Protein AF-A0ABD4ZCB4-F1 (afdb_monomer)

Foldseek 3Di:
DDDDDDDADPVNVPDDDDDDPVPDDDDDDDDDDDDPVVVVVVVVVQVPDPDDDDDDDCVCVVVVNPVVVVVVVVVD

Solvent-accessible surface area (backbone atoms only — not comparable to full-atom values): 5437 Å² total; per-residue (Å²): 141,79,92,83,87,85,86,78,57,70,72,68,69,73,52,89,77,93,80,64,75,88,74,65,73,84,79,84,85,87,72,93,76,85,53,70,70,60,51,51,55,54,50,57,58,53,75,70,44,94,80,74,82,86,86,86,59,70,66,41,61,78,65,72,35,59,68,59,50,51,54,51,67,75,76,107

Secondary structure (DSSP, 8-state):
---------HHHHSS-----GGG--PPPPP-----HHHHHHHHHHHHT-SS------HHHHHTT-HHHHHHHHHH-

Structure (mmCIF, N/CA/C/O backbone):
data_AF-A0ABD4ZCB4-F1
#
_entry.id   AF-A0ABD4ZCB4-F1
#
loop_
_atom_site.group_PDB
_atom_site.id
_atom_site.type_symbol
_atom_site.label_atom_id
_atom_site.label_alt_id
_atom_site.label_comp_id
_atom_site.label_asym_id
_atom_site.label_entity_id
_atom_site.label_seq_id
_atom_site.pdbx_PDB_ins_code
_atom_site.Cartn_x
_atom_site.Cartn_y
_atom_site.Cartn_z
_atom_site.occupancy
_atom_site.B_iso_or_equiv
_atom_site.auth_seq_id
_atom_site.auth_comp_id
_atom_site.auth_asym_id
_atom_site.auth_atom_id
_atom_site.pdbx_PDB_model_num
ATOM 1 N N . PRO A 1 1 ? -1.083 -0.362 -5.076 1.00 89.62 1 PRO A N 1
ATOM 2 C CA . PRO A 1 1 ? -0.314 -1.111 -6.101 1.00 89.62 1 PRO A CA 1
ATOM 3 C C . PRO A 1 1 ? -1.167 -1.279 -7.356 1.00 89.62 1 PRO A C 1
ATOM 5 O O . PRO A 1 1 ? -2.372 -1.470 -7.220 1.00 89.62 1 PRO A O 1
ATOM 8 N N . GLY A 1 2 ? -0.578 -1.150 -8.541 1.00 95.06 2 GLY A N 1
ATOM 9 C CA . GLY A 1 2 ? -1.310 -1.231 -9.803 1.00 95.06 2 GLY A CA 1
ATOM 10 C C . GLY A 1 2 ? -0.380 -1.584 -10.962 1.00 95.06 2 GLY A C 1
ATOM 11 O O . GLY A 1 2 ? 0.838 -1.498 -10.796 1.00 95.06 2 GLY A O 1
ATOM 12 N N . PRO A 1 3 ? -0.936 -2.022 -12.100 1.00 96.50 3 PRO A N 1
ATOM 13 C CA . PRO A 1 3 ? -0.144 -2.402 -13.260 1.00 96.50 3 PRO A CA 1
ATOM 14 C C . PRO A 1 3 ? 0.504 -1.181 -13.921 1.00 96.50 3 PRO A C 1
ATOM 16 O O . PRO A 1 3 ? -0.039 -0.077 -13.882 1.00 96.50 3 PRO A O 1
ATOM 19 N N . VAL A 1 4 ? 1.642 -1.414 -14.573 1.00 97.75 4 VAL A N 1
ATOM 20 C CA . VAL A 1 4 ? 2.333 -0.449 -15.435 1.00 97.75 4 VAL A CA 1
ATOM 21 C C . VAL A 1 4 ? 2.633 -1.141 -16.760 1.00 97.75 4 VAL A C 1
ATOM 23 O O . VAL A 1 4 ? 3.060 -2.295 -16.767 1.00 97.75 4 VAL A O 1
ATOM 26 N N . LEU A 1 5 ? 2.398 -0.443 -17.870 1.00 97.25 5 LEU A N 1
ATOM 27 C CA . LEU A 1 5 ? 2.781 -0.878 -19.209 1.00 97.25 5 LEU A CA 1
ATOM 28 C C . LEU A 1 5 ? 3.911 0.025 -19.701 1.00 97.25 5 LEU A C 1
ATOM 30 O O . LEU A 1 5 ? 3.793 1.247 -19.636 1.00 97.25 5 LEU A O 1
ATOM 34 N N . VAL A 1 6 ? 4.982 -0.589 -20.195 1.00 97.25 6 VAL A N 1
ATOM 35 C CA . VAL A 1 6 ? 6.092 0.093 -20.866 1.00 97.25 6 VAL A CA 1
ATOM 36 C C . VAL A 1 6 ? 6.150 -0.448 -22.288 1.00 97.25 6 VAL A C 1
ATOM 38 O O . VAL A 1 6 ? 6.260 -1.658 -22.471 1.00 97.25 6 VAL A O 1
ATOM 41 N N . ASP A 1 7 ? 6.040 0.439 -23.272 1.00 97.50 7 ASP A N 1
ATOM 42 C CA . ASP A 1 7 ? 6.209 0.104 -24.686 1.00 97.50 7 ASP A CA 1
ATOM 43 C C . ASP A 1 7 ? 7.621 0.490 -25.139 1.00 97.50 7 ASP A C 1
ATOM 45 O O . ASP A 1 7 ? 8.131 1.545 -24.758 1.00 97.50 7 ASP A O 1
ATOM 49 N N . LEU A 1 8 ? 8.262 -0.379 -25.919 1.00 97.12 8 LEU A N 1
ATOM 50 C CA . LEU A 1 8 ? 9.665 -0.247 -26.310 1.00 97.12 8 LEU A CA 1
ATOM 51 C C . LEU A 1 8 ? 9.788 -0.321 -27.838 1.00 97.12 8 LEU A C 1
ATOM 53 O O . LEU A 1 8 ? 9.738 -1.418 -28.401 1.00 97.12 8 LEU A O 1
ATOM 57 N N . PRO A 1 9 ? 9.988 0.811 -28.534 1.00 97.81 9 PRO A N 1
ATOM 58 C CA . PRO A 1 9 ? 10.277 0.817 -29.966 1.00 97.81 9 PRO A CA 1
ATOM 59 C C . PRO A 1 9 ? 11.530 -0.003 -30.298 1.00 97.81 9 PRO A C 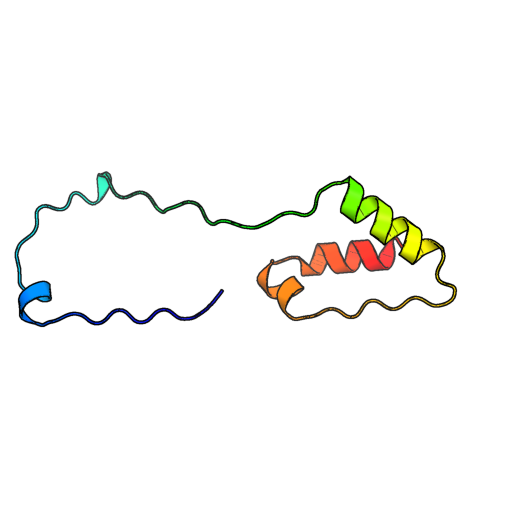1
ATOM 61 O O . PRO A 1 9 ? 12.479 -0.049 -29.514 1.00 97.81 9 PRO A O 1
ATOM 64 N N . PHE A 1 10 ? 11.544 -0.669 -31.454 1.00 97.50 10 PHE A N 1
ATOM 65 C CA . PHE A 1 10 ? 12.634 -1.585 -31.816 1.00 97.50 10 PHE A CA 1
ATOM 66 C C . PHE A 1 10 ? 13.998 -0.887 -31.891 1.00 97.50 10 PHE A C 1
ATOM 68 O O . PHE A 1 10 ? 14.993 -1.419 -31.412 1.00 97.50 10 PHE A O 1
ATOM 75 N N . ASP A 1 11 ? 14.037 0.316 -32.453 1.00 96.25 11 ASP A N 1
ATOM 76 C CA . ASP A 1 11 ? 15.232 1.153 -32.556 1.00 96.25 11 ASP A CA 1
ATOM 77 C C . ASP A 1 11 ? 15.776 1.580 -31.185 1.00 96.25 11 ASP A C 1
ATOM 79 O O . ASP A 1 11 ? 16.988 1.597 -30.989 1.00 96.25 11 ASP A O 1
ATOM 83 N N . VAL A 1 12 ? 14.895 1.840 -30.214 1.00 96.25 12 VAL A N 1
ATOM 84 C CA . VAL A 1 12 ? 15.281 2.152 -28.827 1.00 96.25 12 VAL A CA 1
ATOM 85 C C . VAL A 1 12 ? 15.864 0.925 -28.119 1.00 96.25 12 VAL A C 1
ATOM 87 O O . VAL A 1 12 ? 16.796 1.062 -27.335 1.00 96.25 12 VAL A O 1
ATOM 90 N N . GLN A 1 13 ? 15.350 -0.276 -28.402 1.00 95.75 13 GLN A N 1
ATOM 91 C CA . GLN A 1 13 ? 15.829 -1.517 -27.779 1.00 95.75 13 GLN A CA 1
ATOM 92 C C . GLN A 1 13 ? 17.241 -1.914 -28.225 1.00 95.75 13 GLN A C 1
ATOM 94 O O . GLN A 1 13 ? 17.981 -2.500 -27.441 1.00 95.75 13 GLN A O 1
ATOM 99 N N . VAL A 1 14 ? 17.595 -1.647 -29.486 1.00 96.62 14 VAL A N 1
ATOM 100 C CA . VAL A 1 14 ? 18.883 -2.066 -30.072 1.00 96.62 14 VAL A CA 1
ATOM 101 C C . VAL A 1 14 ? 19.974 -0.999 -29.976 1.00 96.62 14 VAL A C 1
ATOM 103 O O . VAL A 1 14 ? 21.101 -1.246 -30.401 1.00 96.62 14 VAL A O 1
ATOM 106 N N . ALA A 1 15 ? 19.654 0.186 -2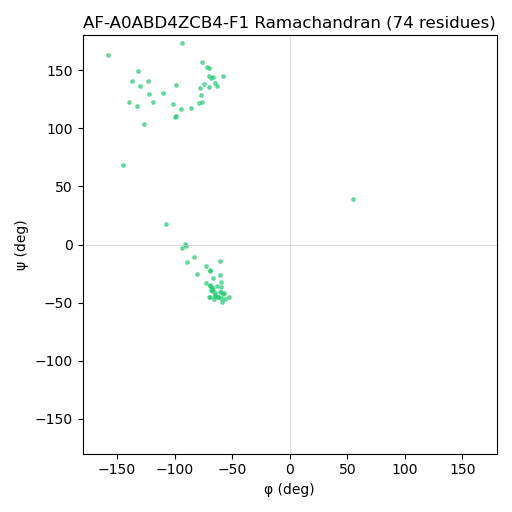9.455 1.00 97.62 15 ALA A N 1
ATOM 107 C CA . ALA A 1 15 ? 20.624 1.253 -29.255 1.00 97.62 15 ALA A CA 1
ATOM 108 C C . ALA A 1 15 ? 21.613 0.896 -28.130 1.00 97.62 15 ALA A C 1
ATOM 110 O O . ALA A 1 15 ? 21.218 0.424 -27.065 1.00 97.62 15 ALA A O 1
ATOM 111 N N . GLU A 1 16 ? 22.904 1.147 -28.353 1.00 97.44 16 GLU A N 1
ATOM 112 C CA . GLU A 1 16 ? 23.927 0.962 -27.320 1.00 97.44 16 GLU A CA 1
ATOM 113 C C . GLU A 1 16 ? 23.848 2.078 -26.271 1.00 97.44 16 GLU A C 1
ATOM 115 O O . GLU A 1 16 ? 23.688 3.256 -26.603 1.00 97.44 16 GLU A O 1
ATOM 120 N N . ILE A 1 17 ? 23.985 1.703 -24.997 1.00 96.88 17 ILE A N 1
ATOM 121 C CA . ILE A 1 17 ? 24.037 2.627 -23.863 1.00 96.88 17 ILE A CA 1
ATOM 122 C C . ILE A 1 17 ? 25.209 2.269 -22.952 1.00 96.88 17 ILE A C 1
ATOM 124 O O . ILE A 1 17 ? 25.567 1.101 -22.806 1.00 96.88 17 ILE A O 1
ATOM 128 N N . GLU A 1 18 ? 25.771 3.277 -22.295 1.00 96.50 18 GLU A N 1
ATOM 129 C CA . GLU A 1 18 ? 26.648 3.070 -21.149 1.00 96.50 18 GLU A CA 1
ATOM 130 C C . GLU A 1 18 ? 25.771 2.957 -19.896 1.00 96.50 18 GLU A C 1
ATOM 132 O O . GLU A 1 18 ? 25.025 3.880 -19.563 1.00 96.50 18 GLU A O 1
ATOM 137 N N . PHE A 1 19 ? 25.808 1.803 -19.231 1.00 96.38 19 PHE A N 1
ATOM 138 C CA . PHE A 1 19 ? 25.047 1.547 -18.012 1.00 96.38 19 PHE A CA 1
ATOM 139 C C . PHE A 1 19 ? 25.909 0.769 -17.021 1.00 96.38 19 PHE A C 1
ATOM 141 O O . PHE A 1 19 ? 26.382 -0.324 -17.332 1.00 96.38 19 PHE A O 1
ATOM 148 N N . ASP A 1 20 ? 26.084 1.336 -15.830 1.00 96.56 20 ASP A N 1
ATOM 149 C CA . ASP A 1 20 ? 26.773 0.697 -14.714 1.00 96.56 20 ASP A CA 1
ATOM 150 C C . ASP A 1 20 ? 25.734 0.103 -13.741 1.00 96.56 20 ASP A C 1
ATOM 152 O O . ASP A 1 20 ? 25.003 0.862 -13.092 1.00 96.56 20 ASP A O 1
ATOM 156 N N . PRO A 1 21 ? 25.622 -1.235 -13.632 1.00 94.94 21 PRO A N 1
ATOM 157 C CA . PRO A 1 21 ? 24.671 -1.873 -12.730 1.00 94.94 21 PRO A CA 1
ATOM 158 C C . PRO A 1 21 ? 25.027 -1.677 -11.252 1.00 94.94 21 PRO A C 1
ATOM 160 O O . PRO A 1 21 ? 24.126 -1.747 -10.416 1.00 94.94 21 PRO A O 1
ATOM 163 N N . ASP A 1 22 ? 26.291 -1.400 -10.922 1.00 96.69 22 ASP A N 1
ATOM 164 C CA . ASP A 1 22 ? 26.725 -1.182 -9.539 1.00 96.69 22 ASP A CA 1
ATOM 165 C C . ASP A 1 22 ? 26.242 0.178 -9.007 1.00 96.69 22 ASP A C 1
ATOM 167 O O . ASP A 1 22 ? 26.139 0.381 -7.798 1.00 96.69 22 ASP A O 1
ATOM 171 N N . MET A 1 23 ? 25.878 1.092 -9.913 1.00 95.94 23 MET A N 1
ATOM 172 C CA . MET A 1 23 ? 25.305 2.405 -9.606 1.00 95.94 23 MET A CA 1
ATOM 173 C C . MET A 1 23 ? 23.771 2.396 -9.517 1.00 95.94 23 MET A C 1
ATOM 175 O O . MET A 1 23 ? 23.160 3.438 -9.266 1.00 95.94 23 MET A O 1
ATOM 179 N N . TYR A 1 24 ? 23.119 1.254 -9.750 1.00 96.38 24 TYR A N 1
ATOM 180 C CA . TYR A 1 24 ? 21.664 1.166 -9.688 1.00 96.38 24 TYR A CA 1
ATOM 181 C C . TYR A 1 24 ? 21.160 1.145 -8.240 1.00 96.38 24 TYR A C 1
ATOM 183 O O . TYR A 1 24 ? 21.451 0.227 -7.473 1.00 96.38 24 TYR A O 1
ATOM 191 N N . GLU A 1 25 ? 20.291 2.099 -7.902 1.00 96.56 25 GLU A N 1
ATOM 192 C CA . GLU A 1 25 ? 19.575 2.119 -6.627 1.00 96.56 25 GLU A CA 1
ATOM 193 C C . GLU A 1 25 ? 18.050 2.136 -6.837 1.00 96.56 25 GLU A C 1
ATOM 195 O O . GLU A 1 25 ? 17.529 2.977 -7.580 1.00 96.56 25 GLU A O 1
ATOM 200 N N . PRO A 1 26 ? 17.291 1.244 -6.167 1.00 96.56 26 PRO A N 1
ATOM 201 C CA . PRO A 1 26 ? 15.837 1.309 -6.171 1.00 96.56 26 PRO A CA 1
ATOM 202 C C . PRO A 1 26 ? 15.325 2.594 -5.517 1.00 96.56 26 PRO A C 1
ATOM 204 O O . PRO A 1 26 ? 15.750 2.972 -4.424 1.00 96.56 26 PRO A O 1
ATOM 207 N N . LEU A 1 27 ? 14.329 3.226 -6.138 1.00 96.38 27 LEU A N 1
ATOM 208 C CA . LEU A 1 27 ? 13.661 4.375 -5.532 1.00 96.38 27 LEU A CA 1
ATOM 209 C C . LEU A 1 27 ? 12.873 3.963 -4.274 1.00 96.38 27 LEU A C 1
ATOM 211 O O . LEU A 1 27 ? 12.251 2.894 -4.251 1.00 96.38 27 LEU A O 1
ATOM 215 N N . PRO A 1 28 ? 12.826 4.822 -3.239 1.00 95.81 28 PRO A N 1
ATOM 216 C CA . PRO A 1 28 ? 12.043 4.550 -2.043 1.00 95.81 28 PRO A CA 1
ATOM 217 C C . PRO A 1 28 ? 10.543 4.505 -2.361 1.00 95.81 28 PRO A C 1
ATOM 219 O O . PRO A 1 28 ? 10.006 5.339 -3.093 1.00 95.81 28 PRO A O 1
ATOM 222 N N . VAL A 1 29 ? 9.837 3.548 -1.757 1.00 95.81 29 VAL A N 1
ATOM 223 C CA . VAL A 1 29 ? 8.382 3.420 -1.908 1.00 95.81 29 VAL A CA 1
ATOM 224 C C . VAL A 1 29 ? 7.677 4.433 -1.011 1.00 95.81 29 VAL A C 1
ATOM 226 O O . VAL A 1 29 ? 7.803 4.390 0.213 1.00 95.81 29 VAL A O 1
ATOM 229 N N . TYR A 1 30 ? 6.867 5.305 -1.606 1.00 96.25 30 TYR A N 1
ATOM 230 C CA . TYR A 1 30 ? 6.026 6.225 -0.848 1.00 96.25 30 TYR A CA 1
ATOM 231 C C . TYR A 1 30 ? 4.788 5.518 -0.280 1.00 96.25 30 TYR A C 1
ATOM 233 O O . TYR A 1 30 ? 4.027 4.875 -1.008 1.00 96.25 30 TYR A O 1
ATOM 241 N N . LYS A 1 31 ? 4.557 5.681 1.026 1.00 95.94 31 LYS A N 1
ATOM 242 C CA . LYS A 1 31 ? 3.337 5.252 1.718 1.00 95.94 31 LYS A CA 1
ATOM 243 C C . LYS A 1 31 ? 2.842 6.403 2.603 1.00 95.94 31 LYS A C 1
ATOM 245 O O . LYS A 1 31 ? 3.584 6.813 3.495 1.00 95.94 31 LYS A O 1
ATOM 250 N N . PRO A 1 32 ? 1.631 6.945 2.388 1.00 96.25 32 PRO A N 1
ATOM 251 C CA . PRO A 1 32 ? 1.083 7.950 3.289 1.00 96.25 32 PRO A CA 1
ATOM 252 C C . PRO A 1 32 ? 0.769 7.320 4.652 1.00 96.25 32 PRO A C 1
ATOM 254 O O . PRO A 1 32 ? 0.315 6.178 4.724 1.00 96.25 32 PRO A O 1
ATOM 257 N N . ALA A 1 33 ? 0.985 8.077 5.725 1.00 97.44 33 ALA A N 1
ATOM 258 C CA . ALA A 1 33 ? 0.695 7.655 7.091 1.00 97.44 33 ALA A CA 1
ATOM 259 C C . ALA A 1 33 ? -0.257 8.647 7.766 1.00 97.44 33 ALA A C 1
ATOM 261 O O . ALA A 1 33 ? -0.138 9.860 7.580 1.00 97.44 33 ALA A O 1
ATOM 262 N N . ALA A 1 34 ? -1.195 8.126 8.555 1.00 97.62 34 ALA A N 1
ATOM 263 C CA . ALA A 1 34 ? -2.049 8.952 9.398 1.00 97.62 34 ALA A CA 1
ATOM 264 C C . ALA A 1 34 ? -1.231 9.565 10.544 1.00 97.62 34 ALA A C 1
ATOM 266 O O . ALA A 1 34 ? -0.320 8.934 11.085 1.00 97.62 34 ALA A O 1
ATOM 267 N N . SER A 1 35 ? -1.572 10.789 10.940 1.00 98.50 35 SER A N 1
ATOM 268 C CA . SER A 1 35 ? -0.993 11.403 12.132 1.00 98.50 35 SER A CA 1
ATOM 269 C C . SER A 1 35 ? -1.607 10.809 13.401 1.00 98.50 35 SER A C 1
ATOM 271 O O 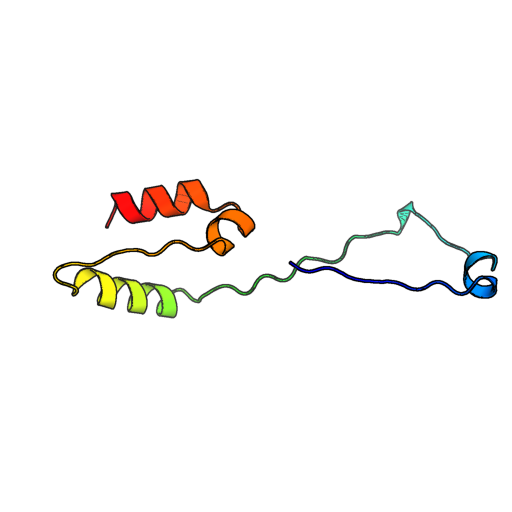. SER A 1 35 ? -2.739 10.323 13.398 1.00 98.50 35 SER A O 1
ATOM 273 N N . ARG A 1 36 ? -0.886 10.904 14.524 1.00 98.06 36 ARG A N 1
ATOM 274 C CA . ARG A 1 36 ? -1.385 10.456 15.834 1.00 98.06 36 ARG A CA 1
ATOM 275 C C . ARG A 1 36 ? -2.755 11.058 16.175 1.00 98.06 36 ARG A C 1
ATOM 277 O O . ARG A 1 36 ? -3.659 10.320 16.543 1.00 98.06 36 ARG A O 1
ATOM 284 N N . MET A 1 37 ? -2.925 12.361 15.949 1.00 98.44 37 MET A N 1
ATOM 285 C CA . MET A 1 37 ? -4.178 13.078 16.209 1.00 98.44 37 MET A CA 1
ATOM 286 C C . MET A 1 37 ? -5.363 12.518 15.402 1.00 98.44 37 MET A C 1
ATOM 288 O O . MET A 1 37 ? -6.488 12.476 15.893 1.00 98.44 37 MET A O 1
ATOM 292 N N . GLN A 1 38 ? -5.133 12.079 14.158 1.00 98.38 38 GLN A N 1
ATOM 293 C CA . GLN A 1 38 ? -6.186 11.466 13.339 1.00 98.38 38 GLN A CA 1
ATOM 294 C C . GLN A 1 38 ? -6.619 10.108 13.903 1.00 98.38 38 GLN A C 1
ATOM 296 O O . GLN A 1 38 ? -7.811 9.804 13.898 1.00 98.38 38 GLN A O 1
ATOM 301 N N . ILE A 1 39 ? -5.665 9.314 14.402 1.00 98.12 39 ILE A N 1
ATOM 302 C CA . ILE A 1 39 ? -5.941 8.007 15.006 1.00 98.12 39 ILE A CA 1
ATOM 303 C C . ILE A 1 39 ? -6.654 8.160 16.352 1.00 98.12 39 ILE A C 1
ATOM 305 O O . ILE A 1 39 ? -7.660 7.494 16.566 1.00 98.12 39 ILE A O 1
ATOM 309 N N . GLU A 1 40 ? -6.202 9.068 17.220 1.00 98.06 40 GLU A N 1
ATOM 310 C CA . GLU A 1 40 ? -6.840 9.339 18.520 1.00 98.06 40 GLU A CA 1
ATOM 311 C C . GLU A 1 40 ? -8.316 9.711 18.347 1.00 98.06 40 GLU A C 1
ATOM 313 O O . GLU A 1 40 ? -9.185 9.093 18.958 1.00 98.06 40 GLU A O 1
ATOM 318 N N . LYS A 1 41 ? -8.620 10.615 17.408 1.00 98.25 41 LYS A N 1
ATOM 319 C CA . LYS A 1 41 ? -10.002 10.988 17.090 1.00 98.25 41 LYS A CA 1
ATOM 320 C C . LYS A 1 41 ? -10.844 9.794 16.622 1.00 98.25 41 LYS A C 1
ATOM 322 O O . LYS A 1 41 ? -12.016 9.689 16.974 1.00 98.25 41 LYS A O 1
ATOM 327 N N . ALA A 1 42 ? -10.280 8.903 15.804 1.00 97.56 42 ALA A N 1
ATOM 328 C CA . ALA A 1 42 ?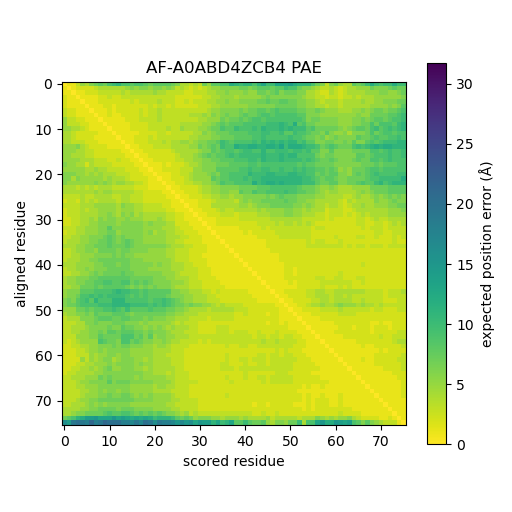 -10.987 7.710 15.335 1.00 97.56 42 ALA A CA 1
ATOM 329 C C . ALA A 1 42 ? -11.269 6.720 16.476 1.00 97.56 42 ALA A C 1
ATOM 331 O O . ALA A 1 42 ? -12.364 6.165 16.543 1.00 97.56 42 ALA A O 1
ATOM 332 N N . VAL A 1 43 ? -10.311 6.545 17.390 1.00 97.00 43 VAL A N 1
ATOM 333 C CA . VAL A 1 43 ? -10.463 5.703 18.583 1.00 97.00 43 VAL A CA 1
ATOM 334 C C . VAL A 1 43 ? -11.523 6.274 19.525 1.00 97.00 43 VAL A C 1
ATOM 336 O O . VAL A 1 43 ? -12.379 5.523 19.976 1.00 97.00 43 VAL A O 1
ATOM 339 N N . GLU A 1 44 ? -11.539 7.588 19.763 1.00 97.19 44 GLU A N 1
ATOM 340 C CA . GLU A 1 44 ? -12.575 8.247 20.574 1.00 97.19 44 GLU A CA 1
ATOM 341 C C . GLU A 1 44 ? -13.989 8.001 20.030 1.00 97.19 44 GLU A C 1
ATOM 343 O O . GLU 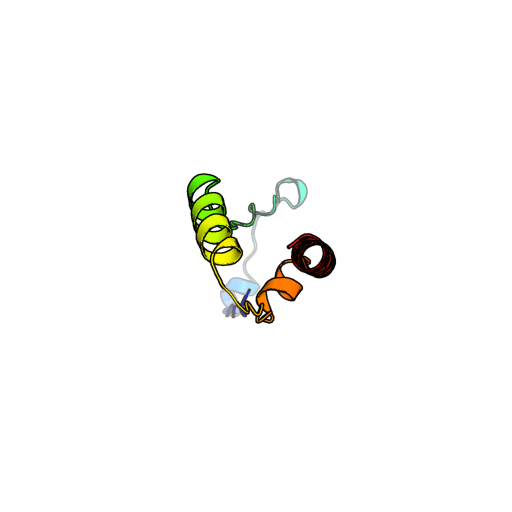A 1 44 ? -14.910 7.719 20.794 1.00 97.19 44 GLU A O 1
ATOM 348 N N . MET A 1 45 ? -14.166 8.059 18.706 1.00 97.25 45 MET A N 1
ATOM 349 C CA . MET A 1 45 ? -15.453 7.748 18.074 1.00 97.25 45 MET A CA 1
ATOM 350 C C . MET A 1 4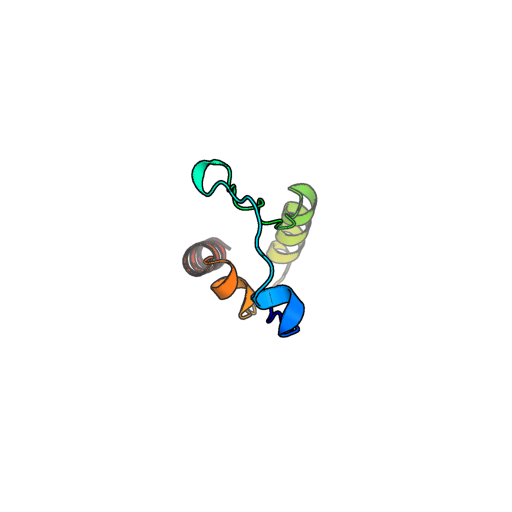5 ? -15.816 6.262 18.201 1.00 97.25 45 MET A C 1
ATOM 352 O O . MET A 1 45 ? -16.988 5.936 18.379 1.00 97.25 45 MET A O 1
ATOM 356 N N . LEU A 1 46 ? -14.828 5.364 18.122 1.00 96.56 46 LEU A N 1
ATOM 357 C CA . LEU A 1 46 ? -15.035 3.921 18.244 1.00 96.56 46 LEU A CA 1
ATOM 358 C C . LEU A 1 46 ? -15.501 3.527 19.653 1.00 96.56 46 LEU A C 1
ATOM 360 O O . LEU A 1 46 ? -16.478 2.795 19.776 1.00 96.56 46 LEU A O 1
ATOM 364 N N . ILE A 1 47 ? -14.854 4.043 20.703 1.00 95.06 47 ILE A N 1
ATOM 365 C CA . ILE A 1 47 ? -15.183 3.696 22.100 1.00 95.06 47 ILE A CA 1
ATOM 366 C C . ILE A 1 47 ? -16.541 4.243 22.560 1.00 95.06 47 ILE A C 1
ATOM 368 O O . ILE A 1 47 ? -17.117 3.739 23.518 1.00 95.06 47 ILE A O 1
ATOM 372 N N . GLN A 1 48 ? -17.054 5.287 21.902 1.00 96.62 48 GLN A N 1
ATOM 373 C CA . GLN A 1 48 ? -18.374 5.856 22.189 1.00 96.62 48 GLN A CA 1
ATOM 374 C C . GLN A 1 48 ? -19.511 5.095 21.491 1.00 96.62 48 GLN A C 1
ATOM 376 O O . GLN A 1 48 ? -20.682 5.347 21.775 1.00 96.62 48 GLN A O 1
ATOM 381 N N . ALA A 1 49 ? -19.198 4.184 20.566 1.00 97.00 49 ALA A N 1
ATOM 382 C CA . ALA A 1 49 ? -20.201 3.418 19.843 1.00 97.00 49 ALA A CA 1
ATOM 383 C C . ALA A 1 49 ? -20.767 2.278 20.706 1.00 97.00 49 ALA A C 1
ATOM 385 O O . ALA A 1 49 ? -20.028 1.511 21.311 1.00 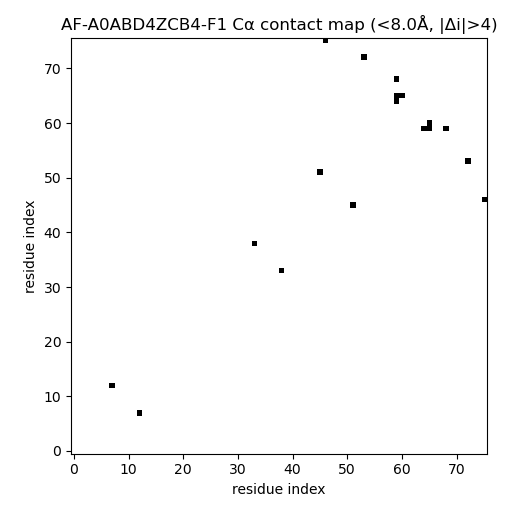97.00 49 ALA A O 1
ATOM 386 N N . GLU A 1 50 ? -22.091 2.106 20.706 1.00 96.25 50 GLU A N 1
ATOM 387 C CA . GLU A 1 50 ? -22.745 1.066 21.518 1.00 96.25 50 GLU A CA 1
ATOM 388 C C . GLU A 1 50 ? -22.538 -0.358 20.974 1.00 96.25 50 GLU A C 1
ATOM 390 O O . GLU A 1 50 ? -22.508 -1.322 21.736 1.00 96.25 50 GLU A O 1
ATOM 395 N N . ARG A 1 51 ? -22.460 -0.514 19.645 1.00 96.44 51 ARG A N 1
ATOM 396 C CA . ARG A 1 51 ? -22.329 -1.813 18.955 1.00 96.44 51 ARG A CA 1
ATOM 397 C C . ARG A 1 51 ? -21.451 -1.680 17.702 1.00 96.44 51 ARG A C 1
ATOM 399 O O . ARG A 1 51 ? -21.981 -1.724 16.587 1.00 96.44 51 ARG A O 1
ATOM 406 N N . PRO A 1 52 ? -20.140 -1.430 17.858 1.00 96.81 52 PRO A N 1
ATOM 407 C CA . PRO A 1 52 ? -19.244 -1.221 16.730 1.00 96.81 52 PRO A CA 1
ATOM 408 C C . PRO A 1 52 ? -18.961 -2.519 15.964 1.00 96.81 52 PRO A C 1
ATOM 410 O O . PRO A 1 52 ? -18.985 -3.616 16.517 1.00 96.81 52 PRO A O 1
ATOM 413 N N . VAL A 1 53 ? -18.655 -2.375 14.673 1.00 96.94 53 VAL A N 1
ATOM 414 C CA . VAL A 1 53 ? -18.166 -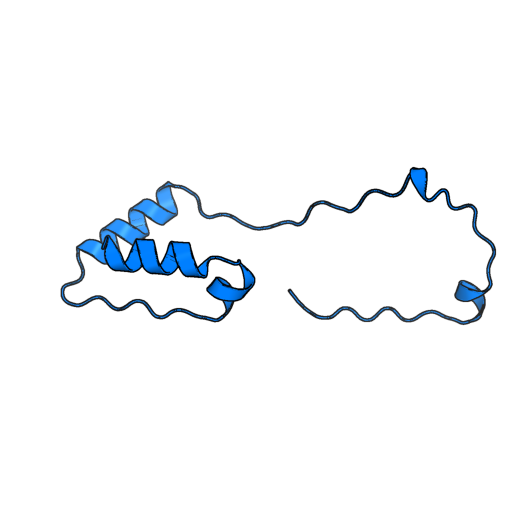3.453 13.805 1.00 96.94 53 VAL A CA 1
ATOM 415 C C . VAL A 1 53 ? -17.016 -2.938 12.942 1.00 96.94 53 VAL A C 1
ATOM 417 O O . VAL A 1 53 ? -17.063 -1.810 12.451 1.00 96.94 53 VAL A O 1
ATOM 420 N N . ILE A 1 54 ? -15.992 -3.767 12.732 1.00 97.25 54 ILE A N 1
ATOM 421 C CA . ILE A 1 54 ? -14.853 -3.458 11.858 1.00 97.25 54 ILE A CA 1
ATOM 422 C C . ILE A 1 54 ? -15.047 -4.184 10.524 1.00 97.25 54 ILE A C 1
ATOM 424 O O . ILE A 1 54 ? -15.121 -5.410 10.480 1.00 97.25 54 ILE A O 1
ATOM 428 N N . VAL A 1 55 ? -15.100 -3.433 9.422 1.00 97.62 55 VAL A N 1
ATOM 429 C CA . VAL A 1 55 ? -15.136 -3.998 8.063 1.00 97.62 55 VAL A CA 1
ATOM 430 C C . VAL A 1 55 ? -13.734 -3.934 7.461 1.00 97.62 55 VAL A C 1
ATOM 432 O O . VAL A 1 55 ? -13.235 -2.857 7.137 1.00 97.62 55 VAL A O 1
ATOM 435 N N . ALA A 1 56 ? -13.092 -5.092 7.309 1.00 97.56 56 ALA A N 1
ATOM 436 C CA . ALA A 1 56 ? -11.721 -5.198 6.819 1.00 97.56 56 ALA A CA 1
ATOM 437 C C . ALA A 1 56 ? -11.669 -5.453 5.303 1.00 97.56 56 ALA A C 1
ATOM 439 O O . ALA A 1 56 ? -12.126 -6.486 4.818 1.00 97.56 56 ALA A O 1
ATOM 440 N N . GLY A 1 57 ? -11.100 -4.509 4.548 1.00 97.25 57 GLY A N 1
ATOM 441 C CA . GLY A 1 57 ? -10.898 -4.635 3.100 1.00 97.25 57 GLY A CA 1
ATOM 442 C C . GLY A 1 57 ? -9.518 -5.183 2.713 1.00 97.25 57 GLY A C 1
ATOM 443 O O . GLY A 1 57 ? -8.605 -5.271 3.533 1.00 97.25 57 GLY A O 1
ATOM 444 N N . GLY A 1 58 ? -9.321 -5.458 1.417 1.00 97.44 58 GLY A N 1
ATOM 445 C CA . GLY A 1 58 ? -8.056 -5.991 0.878 1.00 97.44 58 GLY A CA 1
ATOM 446 C C . GLY A 1 58 ? -6.824 -5.094 1.082 1.00 97.44 58 GLY A C 1
ATOM 447 O O . GLY A 1 58 ? -5.696 -5.564 0.957 1.00 97.44 58 GLY A O 1
ATOM 448 N N . GLY A 1 59 ? -7.013 -3.821 1.449 1.00 97.44 59 GLY A N 1
ATOM 449 C CA . GLY A 1 59 ? -5.924 -2.918 1.834 1.00 97.44 59 GLY A CA 1
ATOM 450 C C . GLY A 1 59 ? -5.118 -3.412 3.040 1.00 97.44 59 GLY A C 1
ATOM 451 O O . GLY A 1 59 ? -3.910 -3.208 3.071 1.00 97.44 59 GLY A O 1
ATOM 452 N N . VAL A 1 60 ? -5.756 -4.119 3.980 1.00 98.06 60 VAL A N 1
ATOM 453 C CA . VAL A 1 60 ? -5.083 -4.710 5.152 1.00 98.06 60 VAL A CA 1
ATOM 454 C C . VAL A 1 60 ? -4.099 -5.792 4.714 1.00 98.06 60 VAL A C 1
ATOM 456 O O . VAL A 1 60 ? -2.962 -5.814 5.171 1.00 98.06 60 VAL A O 1
ATOM 459 N N . ILE A 1 61 ? -4.517 -6.648 3.779 1.00 97.69 61 ILE A N 1
ATOM 460 C CA . ILE A 1 61 ? -3.675 -7.712 3.223 1.00 97.69 61 ILE A CA 1
ATOM 461 C C . ILE A 1 61 ? -2.556 -7.124 2.359 1.00 97.69 61 ILE A C 1
ATOM 463 O O . ILE A 1 61 ? -1.401 -7.490 2.525 1.00 97.69 61 ILE A O 1
ATOM 467 N N . ASN A 1 62 ? -2.865 -6.151 1.494 1.00 97.00 62 ASN A N 1
ATOM 468 C CA . ASN A 1 62 ? -1.857 -5.461 0.676 1.00 97.00 62 ASN A CA 1
ATOM 469 C C . ASN A 1 62 ? -0.789 -4.731 1.510 1.00 97.00 62 ASN A C 1
ATOM 471 O O . ASN A 1 62 ? 0.310 -4.488 1.015 1.00 97.00 62 ASN A O 1
ATOM 475 N N . ALA A 1 63 ? -1.125 -4.334 2.737 1.00 97.19 63 ALA A N 1
ATOM 476 C CA . ALA A 1 63 ? -0.208 -3.708 3.682 1.00 97.19 63 ALA A CA 1
ATOM 477 C C . ALA A 1 63 ? 0.500 -4.715 4.606 1.00 97.19 63 ALA A C 1
ATOM 479 O O . ALA A 1 63 ? 1.279 -4.279 5.449 1.00 97.19 63 ALA A O 1
ATOM 480 N N . ASP A 1 64 ? 0.226 -6.015 4.457 1.00 97.62 64 ASP A N 1
ATOM 481 C CA . ASP A 1 64 ? 0.709 -7.090 5.332 1.00 97.62 64 ASP A CA 1
ATOM 482 C C . ASP A 1 64 ? 0.370 -6.861 6.821 1.00 97.62 64 ASP A C 1
ATOM 484 O O . ASP A 1 64 ? 1.157 -7.099 7.731 1.00 97.62 64 ASP A O 1
ATOM 488 N N . ALA A 1 65 ? -0.832 -6.337 7.083 1.00 98.31 65 ALA A N 1
ATOM 489 C CA . ALA A 1 65 ? -1.262 -5.881 8.406 1.00 98.31 65 ALA A CA 1
ATOM 490 C C . ALA A 1 65 ? -2.303 -6.803 9.068 1.00 98.31 65 ALA A C 1
ATOM 492 O O . ALA A 1 65 ? -2.997 -6.384 9.994 1.00 98.31 65 ALA A O 1
ATOM 493 N N . ALA A 1 66 ? -2.445 -8.049 8.604 1.00 98.19 66 ALA A N 1
ATOM 494 C CA . ALA A 1 66 ? -3.488 -8.967 9.077 1.00 98.19 66 ALA A CA 1
ATOM 495 C C . ALA A 1 66 ? -3.393 -9.253 10.587 1.00 98.19 66 ALA A C 1
ATOM 497 O O . ALA A 1 66 ? -4.389 -9.151 11.299 1.00 98.19 66 ALA A O 1
ATOM 498 N N . VAL A 1 67 ? -2.183 -9.537 11.082 1.00 98.38 67 VAL A N 1
ATOM 499 C CA . VAL A 1 67 ? -1.931 -9.813 12.508 1.00 98.38 67 VAL A CA 1
ATOM 500 C C . VAL A 1 67 ? -2.210 -8.577 13.368 1.00 98.38 67 VAL A C 1
ATOM 502 O O . VAL A 1 67 ? -2.841 -8.676 14.416 1.00 98.38 67 VAL A O 1
ATOM 505 N N . LEU A 1 68 ? -1.793 -7.396 12.901 1.00 98.25 68 LEU A N 1
ATOM 506 C CA . LEU A 1 68 ? -2.021 -6.135 13.611 1.00 98.25 68 LEU A CA 1
ATOM 507 C C . LEU A 1 68 ? -3.509 -5.774 13.675 1.00 98.25 68 LEU A C 1
ATOM 509 O O . LEU A 1 68 ? -3.977 -5.291 14.703 1.00 98.25 68 LEU A O 1
ATOM 513 N N . LEU A 1 69 ? -4.263 -6.027 12.600 1.00 98.12 69 LEU A N 1
ATOM 514 C CA . LEU A 1 69 ? -5.710 -5.832 12.598 1.00 98.12 69 LEU A CA 1
ATOM 515 C C . LEU A 1 69 ? -6.392 -6.749 13.616 1.00 98.12 69 LEU A C 1
ATOM 517 O O . LEU A 1 69 ? -7.264 -6.286 14.348 1.00 98.12 69 LEU A O 1
ATOM 521 N N . GLN A 1 70 ? -6.008 -8.027 13.658 1.00 98.12 70 GLN A N 1
ATOM 522 C CA . GLN A 1 70 ? -6.550 -8.970 14.633 1.00 98.12 70 GLN A CA 1
ATOM 523 C C . GLN A 1 70 ? -6.285 -8.481 16.059 1.00 98.12 70 GLN A C 1
ATOM 525 O O . GLN A 1 70 ? -7.218 -8.370 16.848 1.00 98.12 70 GLN A O 1
ATOM 530 N N . GLN A 1 71 ? -5.041 -8.100 16.359 1.00 98.25 71 GLN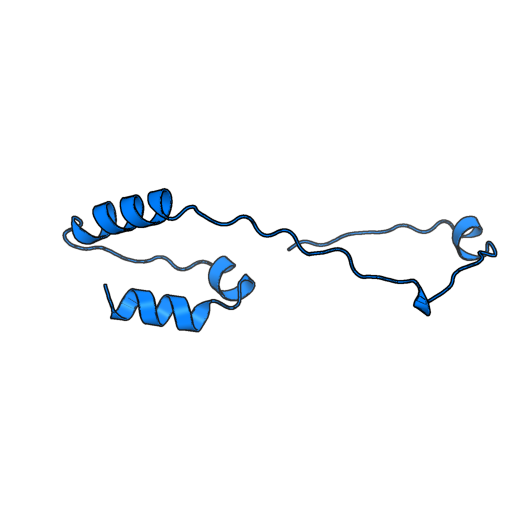 A N 1
ATOM 531 C CA . GLN A 1 71 ? -4.676 -7.566 17.667 1.00 98.25 71 GLN A CA 1
ATOM 532 C C . GLN A 1 71 ? -5.501 -6.321 18.034 1.00 98.25 71 GLN A C 1
ATOM 534 O O . GLN A 1 71 ? -5.955 -6.193 19.166 1.00 98.25 71 GLN A O 1
ATOM 539 N N . PHE A 1 72 ? -5.717 -5.403 17.089 1.00 97.62 72 PHE A N 1
ATOM 540 C CA . PHE A 1 72 ? -6.546 -4.220 17.318 1.00 97.62 72 PHE A CA 1
ATOM 541 C C . PHE A 1 72 ? -8.002 -4.589 17.643 1.00 97.62 72 PHE A C 1
ATOM 543 O O . PHE A 1 72 ? -8.565 -4.057 18.596 1.00 97.62 72 PHE A O 1
ATOM 550 N N . ALA A 1 73 ? -8.593 -5.523 16.895 1.00 96.62 73 ALA A N 1
ATOM 551 C CA . ALA A 1 73 ? -9.960 -5.988 17.122 1.00 96.62 73 ALA A CA 1
ATOM 552 C C . ALA A 1 73 ? -10.134 -6.754 18.449 1.00 96.62 73 ALA A C 1
ATOM 554 O O . ALA A 1 73 ? -11.219 -6.734 19.012 1.00 96.62 73 ALA A O 1
ATOM 555 N N . GLU A 1 74 ? -9.091 -7.422 18.948 1.00 96.69 74 GLU A N 1
ATOM 556 C CA . GLU A 1 74 ? -9.118 -8.139 20.235 1.00 96.69 74 GLU A CA 1
ATOM 557 C C . GLU A 1 74 ? -8.924 -7.215 21.450 1.00 96.69 74 GLU A C 1
ATOM 559 O O . GLU A 1 74 ? -9.341 -7.556 22.556 1.00 96.69 74 GLU A O 1
ATOM 564 N N . LEU A 1 75 ? -8.267 -6.065 21.265 1.00 93.69 75 LEU A N 1
ATOM 565 C CA . LEU A 1 75 ? -8.001 -5.082 22.324 1.00 93.69 75 LEU A CA 1
ATOM 566 C C . LEU A 1 75 ? -9.104 -4.026 22.493 1.00 93.69 75 LEU A C 1
ATOM 568 O O . LEU A 1 75 ? -9.063 -3.286 23.478 1.00 93.69 75 LEU A O 1
ATOM 572 N N . THR A 1 76 ? -10.010 -3.904 21.521 1.00 77.38 76 THR A N 1
ATOM 573 C CA . THR A 1 76 ? -11.085 -2.896 21.496 1.00 77.38 76 THR A CA 1
ATOM 574 C C . THR A 1 76 ? -12.409 -3.474 21.966 1.00 77.38 76 THR A C 1
ATOM 576 O O . THR A 1 76 ? -13.150 -2.706 22.618 1.00 77.38 76 THR A O 1
#

pLDDT: mean 96.69, std 2.56, range [77.38, 98.5]

Radius of gyration: 22.25 Å; Cα contacts (8 Å, |Δi|>4): 9; chains: 1; bounding box: 50×23×55 Å

InterPro domains:
  IPR012000 Thiamine pyrophosphate enzyme, central domain [PF00205] (39-75)
  IPR029035 DHS-like NAD/FAD-binding domain superfamily [SSF52467] (3-76)
  IPR045229 Thiamine pyrophosphate enzyme [PTHR18968] (1-76)

Organism: Gardnerella vaginalis (NCBI:txid2702)

Sequence (76 aa):
PGPVLVDLPFDVQVAEIEFDPDMYEPLPVYKPAASRMQIEKAVEMLIQAERPVIVAGGGVINADAAVLLQQFAELT

Mean predicted aligned error: 4.25 Å